Protein AF-A0A914IKG1-F1 (afdb_monomer)

Foldseek 3Di:
DQQKDKPPLDFAADVPGDDDMDIGGHDDDPPPDDCVPRDDWDWDDDDPPPDDRDDDPVRCVDPRTDTDDDDDDDDDPPVDDQQADKDKDKDWDDPPPDDPDDDPCRVVDPTDIDIDIDRDDDDD

Mean predicted aligned error: 11.34 Å

Sequence (124 aa):
MKRLGVDPPCGVLDPKEATLMAVSCDSFQYGQEDTNNDRITIEWTNTPDGAAKQFRREWFQGDEACLMAVSCDSFSYGQEDTNNDRITIEWTNTPDGAAKQFRREWFQGDGMVRRKNLPIEYNP

Structure (mmCIF, N/CA/C/O backbone):
data_AF-A0A914IKG1-F1
#
_entry.id   AF-A0A914IKG1-F1
#
loop_
_atom_site.group_PDB
_atom_site.id
_atom_site.type_symbol
_atom_site.label_atom_id
_atom_site.label_alt_id
_atom_site.label_comp_id
_atom_site.label_asym_id
_atom_site.label_entity_id
_atom_site.label_seq_id
_atom_site.pdbx_PDB_ins_code
_atom_site.Cartn_x
_atom_site.Cartn_y
_atom_site.Cartn_z
_atom_site.occupancy
_atom_site.B_iso_or_equiv
_atom_site.auth_seq_id
_atom_site.auth_comp_id
_atom_site.auth_asym_id
_atom_site.auth_atom_id
_atom_site.pdbx_PDB_model_num
ATOM 1 N N . MET A 1 1 ? -1.575 -13.533 19.690 1.00 51.16 1 MET A N 1
ATOM 2 C CA . MET A 1 1 ? -2.611 -13.853 18.680 1.00 51.16 1 MET A CA 1
ATOM 3 C C . MET A 1 1 ? -2.421 -12.865 17.536 1.00 51.16 1 MET A C 1
ATOM 5 O O . MET A 1 1 ? -2.166 -11.710 17.845 1.00 51.16 1 MET A O 1
ATOM 9 N N . LYS A 1 2 ? -2.424 -13.272 16.258 1.00 61.34 2 LYS A N 1
ATOM 10 C CA . LYS A 1 2 ? -2.393 -12.293 15.152 1.00 61.34 2 LYS A CA 1
ATOM 11 C C . LYS A 1 2 ? -3.821 -11.794 14.958 1.00 61.34 2 LYS A C 1
ATOM 13 O O . LYS A 1 2 ? -4.625 -12.558 14.448 1.00 61.34 2 LYS A O 1
ATOM 18 N N . ARG A 1 3 ? -4.125 -10.569 15.398 1.00 79.31 3 ARG A N 1
ATOM 19 C CA . ARG A 1 3 ? -5.466 -9.980 15.243 1.00 79.31 3 ARG A CA 1
ATOM 20 C C . ARG A 1 3 ? -5.726 -9.409 13.855 1.00 79.31 3 ARG A C 1
ATOM 22 O O . ARG A 1 3 ? -6.871 -9.184 13.505 1.00 79.31 3 ARG A O 1
ATOM 29 N N . LEU A 1 4 ? -4.673 -9.165 13.075 1.00 79.19 4 LEU A N 1
ATOM 30 C CA . LEU A 1 4 ? -4.784 -8.615 11.728 1.00 79.19 4 LEU A CA 1
ATOM 31 C C . LEU A 1 4 ? -4.723 -9.729 10.678 1.00 79.19 4 LEU A C 1
ATOM 33 O O . LEU A 1 4 ? -3.785 -10.534 10.674 1.00 79.19 4 LEU A O 1
ATOM 37 N N . GLY A 1 5 ? -5.699 -9.737 9.771 1.00 80.50 5 GLY A N 1
ATOM 38 C CA . GLY A 1 5 ? -5.759 -10.592 8.585 1.00 80.50 5 GLY A CA 1
ATOM 39 C C . GLY A 1 5 ? -5.722 -9.765 7.299 1.00 80.50 5 GLY A C 1
ATOM 40 O O . GLY A 1 5 ? -6.123 -8.603 7.291 1.00 80.50 5 GLY A O 1
ATOM 41 N N . VAL A 1 6 ? -5.214 -10.352 6.211 1.00 81.25 6 VAL A N 1
ATOM 42 C CA . VAL A 1 6 ? -5.160 -9.717 4.884 1.00 81.25 6 VAL A CA 1
ATOM 43 C C . VAL A 1 6 ? -5.532 -10.738 3.809 1.00 81.25 6 VAL A C 1
ATOM 45 O O . VAL A 1 6 ? -4.955 -11.827 3.795 1.00 81.25 6 VAL A O 1
ATOM 48 N N . ASP A 1 7 ? -6.450 -10.385 2.906 1.00 87.69 7 ASP A N 1
ATOM 49 C CA . ASP A 1 7 ? -6.907 -11.248 1.806 1.00 87.69 7 ASP A CA 1
ATOM 50 C C . ASP A 1 7 ? -7.166 -10.455 0.499 1.00 87.69 7 ASP A C 1
ATOM 52 O O . ASP A 1 7 ? -7.940 -9.497 0.519 1.00 87.69 7 ASP A O 1
ATOM 56 N N . PRO A 1 8 ? -6.545 -10.804 -0.645 1.00 87.25 8 PRO A N 1
ATOM 57 C CA . PRO A 1 8 ? -5.486 -11.800 -0.782 1.00 87.25 8 PRO A CA 1
ATOM 58 C C . PRO A 1 8 ? -4.189 -11.338 -0.091 1.00 87.25 8 PRO A C 1
ATOM 60 O O . PRO A 1 8 ? -3.835 -10.159 -0.168 1.00 87.25 8 PRO A O 1
ATOM 63 N N . PRO A 1 9 ? -3.432 -12.245 0.559 1.00 80.62 9 PRO A N 1
ATOM 64 C CA . PRO A 1 9 ? -2.188 -11.890 1.245 1.00 80.62 9 PRO A CA 1
ATOM 65 C C . PRO A 1 9 ? -1.020 -11.632 0.278 1.00 80.62 9 PRO A C 1
ATOM 67 O O . PRO A 1 9 ? 0.014 -11.108 0.690 1.00 80.62 9 PRO A O 1
ATOM 70 N N . CYS A 1 10 ? -1.154 -12.025 -0.993 1.00 84.75 10 CYS A N 1
ATOM 71 C CA . CYS A 1 10 ? -0.168 -11.806 -2.046 1.00 84.75 10 CYS A CA 1
ATOM 72 C C . CYS A 1 10 ? -0.799 -11.909 -3.447 1.00 84.75 10 CYS A C 1
ATOM 74 O O . CYS A 1 10 ? -1.878 -12.476 -3.616 1.00 84.75 10 CYS A O 1
ATOM 76 N N . GLY A 1 11 ? -0.116 -11.382 -4.466 1.00 84.12 11 GLY A N 1
ATOM 77 C CA . GLY A 1 11 ? -0.570 -11.443 -5.856 1.00 84.12 11 GLY A CA 1
ATOM 78 C C . GLY A 1 11 ? 0.476 -10.925 -6.842 1.00 84.12 11 GLY A C 1
ATOM 79 O O . GLY A 1 11 ? 1.510 -10.396 -6.437 1.00 84.12 11 GLY A O 1
ATOM 80 N N . VAL A 1 12 ? 0.201 -11.088 -8.137 1.00 83.62 12 VAL A N 1
ATOM 81 C CA . VAL A 1 12 ? 0.994 -10.520 -9.240 1.00 83.62 12 VAL A CA 1
ATOM 82 C C . VAL A 1 12 ? 0.065 -9.657 -10.079 1.00 83.62 12 VAL A C 1
ATOM 84 O O . VAL A 1 12 ? -1.014 -10.113 -10.454 1.00 83.62 12 VAL A O 1
ATOM 87 N N . LEU A 1 13 ? 0.483 -8.421 -10.343 1.00 80.81 13 LEU A N 1
ATOM 88 C CA . LEU A 1 13 ? -0.282 -7.448 -11.116 1.00 80.81 13 LEU A CA 1
ATOM 89 C C . LEU A 1 13 ? 0.421 -7.170 -12.440 1.00 80.81 13 LEU A C 1
ATOM 91 O O . LEU A 1 13 ? 1.611 -6.850 -12.460 1.00 80.81 13 LEU A O 1
ATOM 95 N N . ASP A 1 14 ? -0.335 -7.237 -13.527 1.00 79.62 14 ASP A N 1
ATOM 96 C CA . ASP A 1 14 ? 0.088 -6.741 -14.827 1.00 79.62 14 ASP A CA 1
ATOM 97 C C . ASP A 1 14 ? 0.236 -5.208 -14.796 1.00 79.62 14 ASP A C 1
ATOM 99 O O . ASP A 1 14 ? -0.322 -4.517 -13.929 1.00 79.62 14 ASP A O 1
ATOM 103 N N . PRO A 1 15 ? 0.969 -4.610 -15.753 1.00 76.00 15 PRO A N 1
ATOM 104 C CA . PRO A 1 15 ? 1.031 -3.163 -15.871 1.00 76.00 15 PRO A CA 1
ATOM 105 C C . PRO A 1 15 ? -0.371 -2.539 -15.932 1.00 76.00 15 PRO A C 1
ATOM 107 O O . PRO A 1 15 ? -1.152 -2.835 -16.832 1.00 76.00 15 PRO A O 1
ATOM 110 N N . LYS A 1 16 ? -0.644 -1.611 -15.003 1.00 73.69 16 LYS A N 1
ATOM 111 C CA . LYS A 1 16 ? -1.929 -0.897 -14.828 1.00 73.69 16 LYS A CA 1
ATOM 112 C C . LYS A 1 16 ? -3.082 -1.743 -14.271 1.00 73.69 16 LYS A C 1
ATOM 114 O O . LYS A 1 16 ? -4.191 -1.226 -14.159 1.00 73.69 16 LYS A O 1
ATOM 119 N N . GLU A 1 17 ? -2.839 -2.990 -13.888 1.00 75.75 17 GLU A N 1
ATOM 120 C CA . GLU A 1 17 ? -3.809 -3.777 -13.134 1.00 75.75 17 GLU A CA 1
ATOM 121 C C . GLU A 1 17 ? -3.859 -3.315 -11.672 1.00 75.75 17 GLU A C 1
ATOM 123 O O . GLU A 1 17 ? -2.862 -2.866 -11.098 1.00 75.75 17 GLU A O 1
ATOM 128 N N . ALA A 1 18 ? -5.036 -3.421 -11.063 1.00 75.75 18 ALA A N 1
ATOM 129 C CA . ALA A 1 18 ? -5.255 -3.133 -9.656 1.00 75.75 18 ALA A CA 1
ATOM 130 C C . ALA A 1 18 ? -5.878 -4.351 -8.973 1.00 75.75 18 ALA A C 1
ATOM 132 O O . ALA A 1 18 ? -6.684 -5.058 -9.570 1.00 75.75 18 ALA A O 1
ATOM 133 N N . THR A 1 19 ? -5.543 -4.550 -7.699 1.00 79.56 19 THR A N 1
ATOM 134 C CA . THR A 1 19 ? -6.244 -5.488 -6.819 1.00 79.56 19 THR A CA 1
ATOM 135 C C . THR A 1 19 ? -6.768 -4.750 -5.602 1.00 79.56 19 THR A C 1
ATOM 137 O O . THR A 1 19 ? -6.135 -3.810 -5.110 1.00 79.56 19 THR A O 1
ATOM 140 N N . LEU A 1 20 ? -7.918 -5.203 -5.115 1.00 80.56 20 LEU A N 1
ATOM 141 C CA . LEU A 1 20 ? -8.441 -4.832 -3.812 1.00 80.56 20 LEU A CA 1
ATOM 142 C C . LEU A 1 20 ? -7.959 -5.874 -2.798 1.00 80.56 20 LEU A C 1
ATOM 144 O O . LEU A 1 20 ? -7.957 -7.065 -3.097 1.00 80.56 20 LEU A O 1
ATOM 148 N N . MET A 1 21 ? -7.505 -5.417 -1.635 1.00 81.50 21 MET A N 1
ATOM 149 C CA . MET A 1 21 ? -7.109 -6.275 -0.520 1.00 81.50 21 MET A CA 1
ATOM 150 C C . MET A 1 21 ? -7.985 -5.923 0.674 1.00 81.50 21 MET A C 1
ATOM 152 O O . MET A 1 21 ? -8.064 -4.754 1.053 1.00 81.50 21 MET A O 1
ATOM 156 N N . ALA A 1 22 ? -8.638 -6.925 1.246 1.00 81.06 22 ALA A N 1
ATOM 157 C CA . ALA A 1 22 ? -9.353 -6.810 2.500 1.00 81.06 22 ALA A CA 1
ATOM 158 C C . ALA A 1 22 ? -8.357 -6.906 3.656 1.00 81.06 22 ALA A C 1
ATOM 160 O O . ALA A 1 22 ? -7.508 -7.796 3.682 1.00 81.06 22 ALA A O 1
ATOM 161 N N . VAL A 1 23 ? -8.482 -5.994 4.613 1.00 81.31 23 VAL A N 1
ATOM 162 C CA . VAL A 1 23 ? -7.779 -6.042 5.892 1.00 81.31 23 VAL A CA 1
ATOM 163 C C . VAL A 1 23 ? -8.826 -6.285 6.971 1.00 81.31 23 VAL A C 1
ATOM 165 O O . VAL A 1 23 ? -9.776 -5.513 7.080 1.00 81.31 23 VAL A O 1
ATOM 168 N N . SER A 1 24 ? -8.669 -7.350 7.752 1.00 79.69 24 SER A N 1
ATOM 169 C CA . SER A 1 24 ? -9.556 -7.681 8.868 1.00 79.69 24 SER A CA 1
ATOM 170 C C . SER A 1 24 ? -8.849 -7.476 10.203 1.00 79.69 24 SER A C 1
ATOM 172 O O . SER A 1 24 ? -7.639 -7.671 10.306 1.00 79.69 24 SER A O 1
ATOM 174 N N . CYS A 1 25 ? -9.614 -7.110 11.228 1.00 80.38 25 CYS A N 1
ATOM 175 C CA . CYS A 1 25 ? -9.150 -7.013 12.605 1.00 80.38 25 CYS A CA 1
ATOM 176 C C . CYS A 1 25 ? -10.102 -7.810 13.502 1.00 80.38 25 CYS A C 1
ATOM 178 O O . CYS A 1 25 ? -11.300 -7.522 13.532 1.00 80.38 25 CYS A O 1
ATOM 180 N N . ASP A 1 26 ? -9.584 -8.817 14.199 1.00 81.06 26 ASP A N 1
ATOM 181 C CA . ASP A 1 26 ? -10.340 -9.565 15.201 1.00 81.06 26 ASP A CA 1
ATOM 182 C C . ASP A 1 26 ? -10.658 -8.667 16.404 1.00 81.06 26 ASP A C 1
ATOM 184 O O . ASP A 1 26 ? -9.881 -7.783 16.770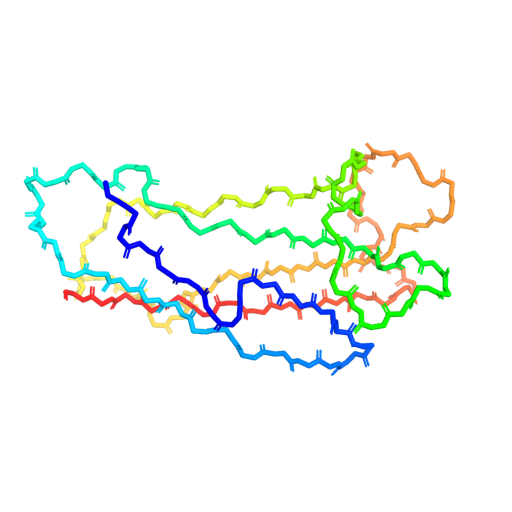 1.00 81.06 26 ASP A O 1
ATOM 188 N N . SER A 1 27 ? -11.792 -8.915 17.062 1.00 79.94 27 SER A N 1
ATOM 189 C CA . SER A 1 27 ? -12.171 -8.190 18.278 1.00 79.94 27 SER A CA 1
ATOM 190 C C . SER A 1 27 ? -11.130 -8.366 19.389 1.00 79.94 27 SER A C 1
ATOM 19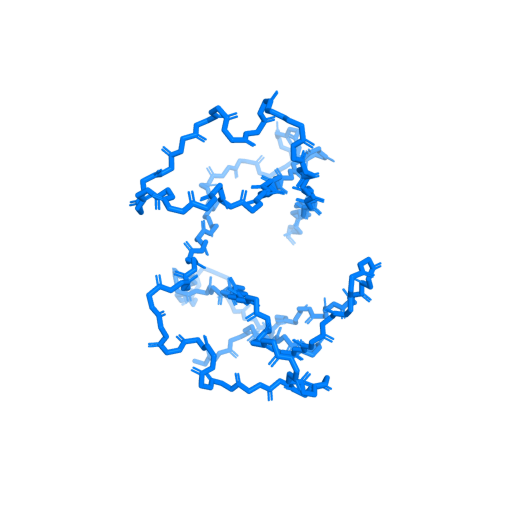2 O O . SER A 1 27 ? -10.704 -9.492 19.650 1.00 79.94 27 SER A O 1
ATOM 194 N N . PHE A 1 28 ? -10.798 -7.283 20.094 1.00 78.31 28 PHE A N 1
ATOM 195 C CA . PHE A 1 28 ? -9.840 -7.285 21.202 1.00 78.31 28 PHE A CA 1
ATOM 196 C C . PHE A 1 28 ? -10.213 -6.257 22.286 1.00 78.31 28 PHE A C 1
ATOM 198 O O . PHE A 1 28 ? -11.016 -5.351 22.050 1.00 78.31 28 PHE A O 1
ATOM 205 N N . GLN A 1 29 ? -9.638 -6.385 23.483 1.00 79.06 29 GLN A N 1
ATOM 206 C CA . GLN A 1 29 ? -9.843 -5.457 24.599 1.00 79.06 29 GLN A CA 1
ATOM 207 C C . GLN A 1 29 ? -8.843 -4.293 24.554 1.00 79.06 29 GLN A C 1
ATOM 209 O O . GLN A 1 29 ? -7.679 -4.416 24.951 1.00 79.06 29 GLN A O 1
ATOM 214 N N . TYR A 1 30 ? -9.312 -3.135 24.088 1.00 71.44 30 TYR A N 1
ATOM 215 C CA . TYR A 1 30 ? -8.507 -1.916 24.019 1.00 71.44 30 TYR A CA 1
ATOM 216 C C . TYR A 1 30 ? -8.018 -1.467 25.408 1.00 71.44 30 TYR A C 1
ATOM 218 O O . TYR A 1 30 ? -8.776 -1.461 26.379 1.00 71.44 30 TYR A O 1
ATOM 226 N N . GLY A 1 31 ? -6.732 -1.116 25.509 1.00 74.75 31 GLY A N 1
ATOM 227 C CA . GLY A 1 31 ? -6.078 -0.708 26.759 1.00 74.75 31 GLY A CA 1
ATOM 228 C C . GLY A 1 31 ? -5.699 -1.852 27.709 1.00 74.75 31 GLY A C 1
ATOM 229 O O . GLY A 1 31 ? -5.045 -1.597 28.718 1.00 74.75 31 GLY A O 1
ATOM 230 N N . GLN A 1 32 ? -6.078 -3.097 27.397 1.00 79.81 32 GLN A N 1
ATOM 231 C CA . GLN A 1 32 ? -5.689 -4.290 28.167 1.00 79.81 32 GLN A CA 1
ATOM 232 C C . GLN A 1 32 ? -4.771 -5.228 27.382 1.00 79.81 32 GLN A C 1
ATOM 234 O O . GLN A 1 32 ? -3.973 -5.954 27.973 1.00 79.81 32 GLN A O 1
ATOM 239 N N . GLU A 1 33 ? -4.866 -5.203 26.055 1.00 78.88 33 GLU A N 1
ATOM 240 C CA . GLU A 1 33 ? -3.996 -5.971 25.174 1.00 78.88 33 GLU A CA 1
ATOM 241 C C . GLU A 1 33 ? -2.882 -5.094 24.587 1.00 78.88 33 GLU A C 1
ATOM 243 O O . GLU A 1 33 ? -3.128 -3.958 24.182 1.00 78.88 33 GLU A O 1
ATOM 248 N N . ASP A 1 34 ? -1.661 -5.636 24.507 1.00 75.62 34 ASP A N 1
ATOM 249 C CA . ASP A 1 34 ? -0.529 -4.974 23.850 1.00 75.62 34 ASP A CA 1
ATOM 250 C C . ASP A 1 34 ? -0.778 -4.871 22.341 1.00 75.62 34 ASP A C 1
ATOM 252 O O . ASP A 1 34 ? -0.881 -5.883 21.647 1.00 75.62 34 ASP A O 1
ATOM 256 N N . THR A 1 35 ? -0.874 -3.640 21.842 1.00 69.81 35 THR A N 1
ATOM 257 C CA . THR A 1 35 ? -1.119 -3.337 20.426 1.00 69.81 35 THR A CA 1
ATOM 258 C C . THR A 1 35 ? 0.133 -2.823 19.716 1.00 69.81 35 THR A C 1
ATOM 260 O O . THR A 1 35 ? 0.083 -2.520 18.526 1.00 69.81 35 THR A O 1
ATOM 263 N N . ASN A 1 36 ? 1.270 -2.702 20.413 1.00 69.81 36 ASN A N 1
ATOM 264 C CA . ASN A 1 36 ? 2.458 -2.017 19.886 1.00 69.81 36 ASN A CA 1
ATOM 265 C C . ASN A 1 36 ? 3.085 -2.725 18.676 1.00 69.81 36 ASN A C 1
ATOM 267 O O . ASN A 1 36 ? 3.852 -2.120 17.931 1.00 69.81 36 ASN A O 1
ATOM 271 N N . ASN A 1 37 ? 2.773 -4.009 18.481 1.00 68.81 37 ASN A N 1
ATOM 272 C CA . ASN A 1 37 ? 3.318 -4.834 17.404 1.00 68.81 37 ASN A CA 1
ATOM 273 C C . ASN A 1 37 ? 2.291 -5.186 16.318 1.00 68.81 37 ASN A C 1
ATOM 275 O O . ASN A 1 37 ? 2.596 -5.980 15.422 1.00 68.81 37 ASN A O 1
ATOM 279 N N . ASP A 1 38 ? 1.088 -4.613 16.372 1.00 70.81 38 ASP A N 1
ATOM 280 C CA . ASP A 1 38 ? 0.095 -4.804 15.323 1.00 70.81 38 ASP A CA 1
ATOM 281 C C . ASP A 1 38 ? 0.525 -4.054 14.066 1.00 70.81 38 ASP A C 1
ATOM 283 O O . ASP A 1 38 ? 0.548 -2.825 14.010 1.00 70.81 38 ASP A O 1
ATOM 287 N N . ARG A 1 39 ? 0.912 -4.812 13.039 1.00 67.69 39 ARG A N 1
ATOM 288 C CA . ARG A 1 39 ? 1.455 -4.252 11.806 1.00 67.69 39 ARG A CA 1
ATOM 289 C C . ARG A 1 39 ? 1.019 -5.044 10.588 1.00 67.69 39 ARG A C 1
ATOM 291 O O . ARG A 1 39 ? 1.077 -6.274 10.572 1.00 67.69 39 ARG A O 1
ATOM 298 N N . ILE A 1 40 ? 0.678 -4.311 9.533 1.00 73.12 40 ILE A N 1
ATOM 299 C CA . ILE A 1 40 ? 0.576 -4.836 8.173 1.00 73.12 40 ILE A CA 1
ATOM 300 C C . ILE A 1 40 ? 1.807 -4.370 7.414 1.00 73.12 40 ILE A C 1
ATOM 302 O O . ILE A 1 40 ? 2.094 -3.176 7.339 1.00 73.12 40 ILE A O 1
ATOM 306 N N . THR A 1 41 ? 2.546 -5.326 6.867 1.00 70.12 41 THR A N 1
ATOM 307 C CA . THR A 1 41 ? 3.698 -5.055 6.010 1.00 70.12 41 THR A CA 1
ATOM 308 C C . THR A 1 41 ? 3.297 -5.364 4.579 1.00 70.12 41 THR A C 1
ATOM 310 O O . THR A 1 41 ? 2.818 -6.459 4.293 1.00 70.12 41 THR A O 1
ATOM 313 N N . ILE A 1 42 ? 3.490 -4.391 3.692 1.00 77.69 42 ILE A N 1
ATOM 314 C CA . ILE A 1 42 ? 3.337 -4.575 2.252 1.00 77.69 42 ILE A CA 1
ATOM 315 C C . ILE A 1 42 ? 4.740 -4.581 1.663 1.00 77.69 42 ILE A C 1
ATOM 317 O O . ILE A 1 42 ? 5.469 -3.599 1.787 1.00 77.69 42 ILE A O 1
ATOM 321 N N . GLU A 1 43 ? 5.090 -5.688 1.022 1.00 73.62 43 GLU A N 1
ATOM 322 C CA . GLU A 1 43 ? 6.330 -5.850 0.274 1.00 73.62 43 GLU A CA 1
ATOM 323 C C . GLU A 1 43 ? 5.974 -5.985 -1.205 1.00 73.62 43 GLU A C 1
ATOM 325 O O . GLU A 1 43 ? 4.987 -6.634 -1.563 1.00 73.62 43 GLU A O 1
ATOM 330 N N . TRP A 1 44 ? 6.779 -5.393 -2.082 1.00 76.94 44 TRP A N 1
ATOM 331 C CA . TRP A 1 44 ? 6.673 -5.616 -3.520 1.00 76.94 44 TRP A CA 1
ATOM 332 C C . TRP A 1 44 ? 8.061 -5.725 -4.143 1.00 76.94 44 TRP A C 1
ATOM 334 O O . TRP A 1 44 ? 9.040 -5.202 -3.618 1.00 76.94 44 TRP A O 1
ATOM 344 N N . THR A 1 45 ? 8.121 -6.406 -5.280 1.00 74.75 45 THR A N 1
ATOM 345 C CA . THR A 1 45 ? 9.305 -6.508 -6.130 1.00 74.75 45 THR A CA 1
ATOM 346 C C . THR A 1 45 ? 8.851 -6.614 -7.582 1.00 74.75 45 THR A C 1
ATOM 348 O O . THR A 1 45 ? 7.704 -6.993 -7.852 1.00 74.75 45 THR A O 1
ATOM 351 N N . ASN A 1 46 ? 9.723 -6.252 -8.520 1.00 78.25 46 ASN A N 1
ATOM 352 C CA . ASN A 1 46 ? 9.438 -6.473 -9.930 1.00 78.25 46 ASN A CA 1
ATOM 353 C C . ASN A 1 46 ? 9.457 -7.978 -10.217 1.00 78.25 46 ASN A C 1
ATOM 355 O O . ASN A 1 46 ? 10.305 -8.722 -9.727 1.00 78.25 46 ASN A O 1
ATOM 359 N N . THR A 1 47 ? 8.492 -8.434 -11.013 1.00 76.62 47 THR A N 1
ATOM 360 C CA . THR A 1 47 ? 8.485 -9.819 -11.490 1.00 76.62 47 THR A CA 1
ATOM 361 C C . THR A 1 47 ? 9.681 -10.013 -12.430 1.00 76.62 47 THR A C 1
ATOM 363 O O . THR A 1 47 ? 9.856 -9.174 -13.315 1.00 76.62 47 THR A O 1
ATOM 366 N N . PRO A 1 48 ? 10.502 -11.070 -12.265 1.00 80.62 48 PRO A N 1
ATOM 367 C CA . PRO A 1 48 ? 11.605 -11.339 -13.181 1.00 80.62 48 PRO A CA 1
ATOM 368 C C . PRO A 1 48 ? 11.123 -11.480 -14.627 1.00 80.62 48 PRO A C 1
ATOM 370 O O . PRO A 1 48 ? 10.029 -11.996 -14.875 1.00 80.62 48 PRO A O 1
ATOM 373 N N . ASP A 1 49 ? 11.957 -11.071 -15.580 1.00 80.25 49 ASP A N 1
ATOM 374 C CA . ASP A 1 49 ? 11.621 -11.139 -17.001 1.00 80.25 49 ASP A CA 1
ATOM 375 C C . ASP A 1 49 ? 11.202 -12.556 -17.425 1.00 80.25 49 ASP A C 1
ATOM 377 O O . ASP A 1 49 ? 11.868 -13.551 -17.134 1.00 80.25 49 ASP A O 1
ATOM 381 N N . GLY A 1 50 ? 10.067 -12.647 -18.123 1.00 80.62 50 GLY A N 1
ATOM 382 C CA . GLY A 1 50 ? 9.510 -13.912 -18.611 1.00 80.62 50 GLY A CA 1
ATOM 383 C C . GLY A 1 50 ? 8.842 -14.790 -17.547 1.00 80.62 50 GLY A C 1
ATOM 384 O O . GLY A 1 50 ? 8.395 -15.892 -17.875 1.00 80.62 50 GLY A O 1
ATOM 385 N N . ALA A 1 51 ? 8.741 -14.344 -16.291 1.00 81.25 51 ALA A N 1
ATOM 386 C CA . ALA A 1 51 ? 8.051 -15.110 -15.263 1.00 81.25 51 ALA A CA 1
ATOM 387 C C . ALA A 1 51 ? 6.520 -15.074 -15.434 1.00 81.25 51 ALA A C 1
ATOM 389 O O . ALA A 1 51 ? 5.926 -14.093 -15.877 1.00 81.25 51 ALA A O 1
ATOM 390 N N . ALA A 1 52 ? 5.874 -16.188 -15.080 1.00 81.56 52 ALA A N 1
ATOM 391 C CA . ALA A 1 52 ? 4.422 -16.324 -15.139 1.00 81.56 52 ALA A CA 1
ATOM 392 C C . ALA A 1 52 ? 3.723 -15.441 -14.090 1.00 81.56 52 ALA A C 1
ATOM 394 O O . ALA A 1 52 ? 4.300 -15.136 -13.045 1.00 81.56 52 ALA A O 1
ATOM 395 N N . LYS A 1 53 ? 2.440 -15.120 -14.321 1.00 83.69 53 LYS A N 1
ATOM 396 C CA . LYS A 1 53 ? 1.558 -14.404 -13.379 1.00 83.69 53 LYS A CA 1
ATOM 397 C C . LYS A 1 53 ? 1.169 -15.289 -12.185 1.00 83.69 53 LYS A C 1
ATOM 399 O O . LYS A 1 53 ? 0.018 -15.673 -11.999 1.00 83.69 53 LYS A O 1
ATOM 404 N N . GLN A 1 54 ? 2.169 -15.665 -11.401 1.00 84.06 54 GLN A N 1
ATOM 405 C CA . GLN A 1 54 ? 2.059 -16.513 -10.228 1.00 84.06 54 GLN A CA 1
ATOM 406 C C . GLN A 1 54 ? 3.010 -15.972 -9.171 1.00 84.06 54 GLN A C 1
ATOM 408 O O . GLN A 1 54 ? 4.208 -15.864 -9.416 1.00 84.06 54 GLN A O 1
ATOM 413 N N . PHE A 1 55 ? 2.479 -15.655 -7.992 1.00 84.38 55 PHE A N 1
ATOM 414 C CA . PHE A 1 55 ? 3.299 -15.171 -6.891 1.00 84.38 55 PHE A CA 1
ATOM 415 C C . PHE A 1 55 ? 4.351 -16.215 -6.502 1.00 84.38 55 PHE A C 1
ATOM 417 O O . PHE A 1 55 ? 4.023 -17.389 -6.304 1.00 84.38 55 PHE A O 1
ATOM 424 N N . ARG A 1 56 ? 5.602 -15.773 -6.341 1.00 82.06 56 ARG A N 1
ATOM 425 C CA . ARG A 1 56 ? 6.700 -16.599 -5.835 1.00 82.06 56 ARG A CA 1
ATOM 426 C C . ARG A 1 56 ? 7.443 -15.873 -4.731 1.00 82.06 56 ARG A C 1
ATOM 428 O O . ARG A 1 56 ? 7.907 -14.749 -4.906 1.00 82.06 56 ARG A O 1
ATOM 435 N N . ARG A 1 57 ? 7.576 -16.539 -3.584 1.00 82.12 57 ARG A N 1
ATOM 436 C CA . ARG A 1 57 ? 8.222 -15.956 -2.402 1.00 82.12 57 ARG A CA 1
ATOM 437 C C . ARG A 1 57 ? 9.720 -15.735 -2.612 1.00 82.12 57 ARG A C 1
ATOM 439 O O . ARG A 1 57 ? 10.282 -14.842 -1.989 1.00 82.12 57 ARG A O 1
ATOM 446 N N . GLU A 1 58 ? 10.362 -16.518 -3.481 1.00 83.88 58 GLU A N 1
ATOM 447 C CA . GLU A 1 58 ? 11.796 -16.380 -3.758 1.00 83.88 58 GLU A CA 1
ATOM 448 C C . GLU A 1 58 ? 12.195 -15.018 -4.346 1.00 83.88 58 GLU A C 1
ATOM 450 O O . GLU A 1 58 ? 13.323 -14.586 -4.133 1.00 83.88 58 GLU A O 1
ATOM 455 N N . TRP A 1 59 ? 11.284 -14.291 -5.004 1.00 79.19 59 TRP A N 1
ATOM 456 C CA . TRP A 1 59 ? 11.583 -12.967 -5.572 1.00 79.19 59 TRP A CA 1
ATOM 457 C C . TRP A 1 59 ? 11.898 -11.906 -4.508 1.00 79.19 59 TRP A C 1
ATOM 459 O O . TRP A 1 59 ? 12.505 -10.884 -4.811 1.00 79.19 59 TRP A O 1
ATOM 469 N N . PHE A 1 60 ? 11.517 -12.164 -3.257 1.00 74.50 60 PHE A N 1
ATOM 470 C CA . PHE A 1 60 ? 11.720 -11.273 -2.113 1.00 74.50 60 PHE A CA 1
ATOM 471 C C . PHE A 1 60 ? 12.983 -11.608 -1.309 1.00 74.50 60 PHE A C 1
ATOM 473 O O . PHE A 1 60 ? 13.233 -11.000 -0.276 1.00 74.50 60 PHE A O 1
ATOM 480 N N . GLN A 1 61 ? 13.775 -12.591 -1.752 1.00 73.75 61 GLN A N 1
ATOM 481 C CA . GLN A 1 61 ? 15.013 -12.989 -1.070 1.00 73.75 61 GLN A CA 1
ATOM 482 C C . GLN A 1 61 ? 16.231 -12.142 -1.485 1.00 73.75 61 GLN A C 1
ATOM 484 O O . GLN A 1 61 ? 17.309 -12.326 -0.926 1.00 73.75 61 GLN A O 1
ATOM 489 N N . GLY A 1 62 ? 16.080 -11.239 -2.461 1.00 64.25 62 GLY A N 1
ATOM 490 C CA . GLY A 1 62 ? 17.123 -10.301 -2.886 1.00 64.25 62 GLY A CA 1
ATOM 491 C C . GLY A 1 62 ? 17.073 -8.953 -2.154 1.00 64.25 62 GLY A C 1
ATOM 492 O O . GLY A 1 62 ? 16.074 -8.604 -1.534 1.00 64.25 62 GLY A O 1
ATOM 493 N N . ASP A 1 63 ? 18.133 -8.153 -2.299 1.00 56.47 63 ASP A N 1
ATOM 494 C CA . ASP A 1 63 ? 18.299 -6.815 -1.689 1.00 56.47 63 ASP A CA 1
ATOM 495 C C . ASP A 1 63 ? 17.302 -5.735 -2.181 1.00 56.47 63 ASP A C 1
ATOM 497 O O . ASP A 1 63 ? 17.474 -4.551 -1.887 1.00 56.47 63 ASP A O 1
ATOM 501 N N . GLU A 1 64 ? 16.310 -6.094 -2.995 1.00 54.94 64 GLU A N 1
ATOM 502 C CA . GLU A 1 64 ? 15.375 -5.154 -3.632 1.00 54.94 64 GLU A CA 1
ATOM 503 C C . GLU A 1 64 ? 14.079 -4.952 -2.831 1.00 54.94 64 GLU A C 1
ATOM 505 O O . GLU A 1 64 ? 13.218 -4.167 -3.228 1.00 54.94 64 GLU A O 1
ATOM 510 N N . ALA A 1 65 ? 13.933 -5.628 -1.686 1.00 54.94 65 ALA A N 1
ATOM 511 C CA . ALA A 1 65 ? 12.778 -5.464 -0.815 1.00 54.94 65 ALA A CA 1
ATOM 512 C C . ALA A 1 65 ? 12.818 -4.104 -0.093 1.00 54.94 65 ALA A C 1
ATOM 514 O O . ALA A 1 65 ? 13.722 -3.809 0.691 1.00 54.94 65 ALA A O 1
ATOM 515 N N . CYS A 1 66 ? 11.807 -3.270 -0.336 1.00 58.06 66 CYS A N 1
ATOM 516 C CA . CYS A 1 66 ? 11.589 -2.034 0.409 1.00 58.06 66 CYS A CA 1
ATOM 517 C C . CYS A 1 66 ? 10.589 -2.284 1.546 1.00 58.06 66 CYS A C 1
ATOM 519 O O . CYS A 1 66 ? 9.480 -2.760 1.306 1.00 58.06 66 CYS A O 1
ATOM 521 N N . LEU A 1 67 ? 10.969 -1.941 2.782 1.00 58.41 67 LEU A N 1
ATOM 522 C CA . LEU A 1 67 ? 10.112 -2.068 3.961 1.00 58.41 67 LEU A CA 1
ATOM 523 C C . LEU A 1 67 ? 9.529 -0.704 4.336 1.00 58.41 67 LEU A C 1
ATOM 525 O O . LEU A 1 67 ? 10.254 0.193 4.761 1.00 58.41 67 LEU A O 1
ATOM 529 N N . MET A 1 68 ? 8.207 -0.565 4.242 1.00 64.62 68 MET A N 1
ATOM 530 C CA . MET A 1 68 ? 7.491 0.608 4.746 1.00 64.62 68 MET A CA 1
ATOM 531 C C . MET A 1 68 ? 6.867 0.291 6.110 1.00 64.62 68 MET A C 1
ATOM 533 O O . MET A 1 68 ? 6.168 -0.714 6.276 1.00 64.62 68 MET A O 1
ATOM 537 N N . ALA A 1 69 ? 7.152 1.128 7.109 1.00 60.75 69 ALA A N 1
ATOM 538 C CA . ALA A 1 69 ? 6.483 1.121 8.406 1.00 60.75 69 ALA A CA 1
ATOM 539 C C . ALA A 1 69 ? 5.571 2.343 8.486 1.00 60.75 69 ALA A C 1
ATOM 541 O O . ALA A 1 69 ? 5.998 3.446 8.154 1.00 60.75 69 ALA A O 1
ATOM 542 N N . VAL A 1 70 ? 4.333 2.136 8.919 1.00 64.94 70 VAL A N 1
ATOM 543 C CA . VAL A 1 70 ? 3.378 3.212 9.174 1.00 64.94 70 VAL A CA 1
ATOM 544 C C . VAL A 1 70 ? 3.087 3.200 10.666 1.00 64.94 70 VAL A C 1
ATOM 546 O O . VAL A 1 70 ? 2.702 2.160 11.197 1.00 64.94 70 VAL A O 1
ATOM 549 N N . SER A 1 71 ? 3.301 4.334 11.327 1.00 65.38 71 SER A N 1
ATOM 550 C CA . SER A 1 71 ? 2.955 4.567 12.729 1.00 65.38 71 SER A CA 1
ATOM 551 C C . SER A 1 71 ? 2.098 5.823 12.831 1.00 65.38 71 SER A C 1
ATOM 553 O O . SER A 1 71 ? 2.277 6.760 12.054 1.00 65.38 71 SER A O 1
ATOM 555 N N . CYS A 1 72 ? 1.175 5.834 13.784 1.00 67.69 72 CYS A N 1
ATOM 556 C CA . CYS A 1 72 ? 0.337 6.982 14.100 1.00 67.69 72 CYS A CA 1
ATOM 557 C C . CYS A 1 72 ? 0.604 7.361 15.559 1.00 67.69 72 CYS A C 1
ATOM 559 O O . CYS A 1 72 ? 0.497 6.502 16.437 1.00 67.69 72 CYS A O 1
ATOM 561 N N . ASP A 1 73 ? 0.999 8.611 15.798 1.00 74.50 73 ASP A N 1
ATOM 562 C CA . ASP A 1 73 ? 1.174 9.135 17.152 1.00 74.50 73 ASP A CA 1
ATOM 563 C C . ASP A 1 73 ? -0.193 9.343 17.819 1.00 74.50 73 ASP A C 1
ATOM 565 O O . ASP A 1 73 ? -1.212 9.515 17.149 1.00 74.50 73 ASP A O 1
ATOM 569 N N . SER A 1 74 ? -0.233 9.334 19.154 1.00 73.00 74 SER A N 1
ATOM 570 C CA . SER A 1 74 ? -1.474 9.593 19.889 1.00 73.00 74 SER A CA 1
ATOM 571 C C . SER A 1 74 ? -2.008 10.995 19.584 1.00 73.00 74 SER A C 1
ATOM 573 O O . SER A 1 74 ? -1.274 11.971 19.750 1.00 73.00 74 SER A O 1
ATOM 575 N N . PHE A 1 75 ? -3.288 11.097 19.233 1.00 72.62 75 PHE A N 1
ATOM 576 C CA . PHE A 1 75 ? -3.952 12.361 18.909 1.00 72.62 75 PHE A CA 1
ATOM 577 C C . PHE A 1 75 ? -5.382 12.401 19.478 1.00 72.62 75 PHE A C 1
ATOM 579 O O . PHE A 1 75 ? -5.928 11.374 19.898 1.00 72.62 75 PHE A O 1
ATOM 586 N N . SER A 1 76 ? -5.992 13.588 19.536 1.00 77.25 76 SER A N 1
ATOM 587 C CA . SER A 1 76 ? -7.339 13.756 20.106 1.00 77.25 76 SER A CA 1
ATOM 588 C C . SER A 1 76 ? -8.422 13.529 19.047 1.00 77.25 76 SER A C 1
ATOM 590 O O . SER A 1 76 ? -8.806 14.449 18.320 1.00 77.25 76 SER A O 1
ATOM 592 N N . TYR A 1 77 ? -8.949 12.302 18.974 1.00 68.88 77 TYR A N 1
ATOM 593 C CA . TYR A 1 77 ? -9.982 11.938 17.999 1.00 68.88 77 TYR A CA 1
ATOM 594 C C . TYR A 1 77 ? -11.223 12.846 18.094 1.00 68.88 77 TYR A C 1
ATOM 596 O O . TYR A 1 77 ? -11.773 13.075 19.173 1.00 68.88 77 TYR A O 1
ATOM 604 N N . GLY A 1 78 ? -11.664 13.380 16.951 1.00 75.75 78 GLY A N 1
ATOM 605 C CA . GLY A 1 78 ? -12.804 14.300 16.851 1.00 75.75 78 GLY A CA 1
ATOM 606 C C . GLY A 1 78 ? -12.513 15.757 17.237 1.00 75.75 78 GLY A C 1
ATOM 607 O O . GLY A 1 78 ? -13.415 16.587 17.145 1.00 75.75 78 GLY A O 1
ATOM 608 N N . GLN A 1 79 ? -11.287 16.084 17.663 1.00 81.88 79 GLN A N 1
ATOM 609 C CA . GLN A 1 79 ? -10.818 17.466 17.863 1.00 81.88 79 GLN A CA 1
ATOM 610 C C . GLN A 1 79 ? -9.848 17.925 16.761 1.00 81.88 79 GLN A C 1
ATOM 612 O O . GLN A 1 79 ? -9.560 19.115 16.651 1.00 81.88 79 GLN A O 1
ATOM 617 N N . GLU A 1 80 ? -9.369 16.992 15.938 1.00 76.81 80 GLU A N 1
ATOM 618 C CA . GLU A 1 80 ? -8.431 17.224 14.839 1.00 76.81 80 GLU A CA 1
ATOM 619 C C . GLU A 1 80 ? -9.087 16.867 13.494 1.00 76.81 80 GLU A C 1
ATOM 621 O O . GLU A 1 80 ? -9.891 15.932 13.417 1.00 76.81 80 GLU A O 1
ATOM 626 N N . ASP A 1 81 ? -8.774 17.624 12.432 1.00 74.94 81 ASP A N 1
ATOM 627 C CA . ASP A 1 81 ? -9.251 17.314 11.078 1.00 74.94 81 ASP A CA 1
ATOM 628 C C . ASP A 1 81 ? -8.428 16.168 10.490 1.00 74.94 81 ASP A C 1
ATOM 630 O O . ASP A 1 81 ? -7.257 16.332 10.163 1.00 74.94 81 ASP A O 1
ATOM 634 N N . THR A 1 82 ? -9.070 15.014 10.358 1.00 75.75 82 THR A N 1
ATOM 635 C CA . THR A 1 82 ? -8.461 13.759 9.904 1.00 75.75 82 THR A CA 1
ATOM 636 C C . THR A 1 82 ? -8.982 13.305 8.538 1.00 75.75 82 THR A C 1
ATOM 638 O O . THR A 1 82 ? -8.552 12.285 8.004 1.00 75.75 82 THR A O 1
ATOM 641 N N . ASN A 1 83 ? -9.899 14.063 7.924 1.00 77.44 83 ASN A N 1
ATOM 642 C CA . ASN A 1 83 ? -10.664 13.619 6.751 1.00 77.44 83 ASN A CA 1
ATOM 643 C C . ASN A 1 83 ? -9.843 13.536 5.452 1.00 77.44 83 ASN A C 1
ATOM 645 O O . ASN A 1 83 ? -10.326 13.020 4.446 1.00 77.44 83 ASN A O 1
ATOM 649 N N . ASN A 1 84 ? -8.628 14.088 5.443 1.00 76.31 84 ASN A N 1
ATOM 650 C CA . ASN A 1 84 ? -7.772 14.177 4.256 1.00 76.31 84 ASN A CA 1
ATOM 651 C C . ASN A 1 84 ? -6.437 13.443 4.410 1.00 76.31 84 ASN A C 1
ATOM 653 O O . ASN A 1 84 ? -5.553 13.572 3.544 1.00 76.31 84 ASN A O 1
ATOM 657 N N . ASP A 1 85 ? -6.299 12.673 5.485 1.00 79.44 85 ASP A N 1
ATOM 658 C CA . ASP A 1 85 ? -5.080 11.949 5.780 1.00 79.44 85 ASP A CA 1
ATOM 659 C C . ASP A 1 85 ? -4.880 10.817 4.783 1.00 79.44 85 ASP A C 1
ATOM 661 O O . ASP A 1 85 ? -5.779 10.048 4.431 1.00 79.44 85 ASP A O 1
ATOM 665 N N . ARG A 1 86 ? -3.660 10.748 4.260 1.00 79.94 86 ARG A N 1
ATOM 666 C CA . ARG A 1 86 ? -3.275 9.743 3.279 1.00 79.94 86 ARG A CA 1
ATOM 667 C C . ARG A 1 86 ? -1.778 9.544 3.282 1.00 79.94 86 ARG A C 1
ATOM 669 O O . ARG A 1 86 ? -1.004 10.487 3.443 1.00 79.94 86 ARG A O 1
ATOM 676 N N . ILE A 1 87 ? -1.378 8.330 2.948 1.00 79.81 87 ILE A N 1
ATOM 677 C CA . ILE A 1 87 ? 0.002 8.027 2.592 1.00 79.81 87 ILE A CA 1
ATOM 678 C C . ILE A 1 87 ? 0.099 8.071 1.077 1.00 79.81 87 ILE A C 1
ATOM 680 O O . ILE A 1 87 ? -0.662 7.408 0.372 1.00 79.81 87 ILE A O 1
ATOM 684 N N . THR A 1 88 ? 1.035 8.868 0.570 1.00 76.50 88 THR A N 1
ATOM 685 C CA . THR A 1 88 ? 1.344 8.913 -0.860 1.00 76.50 88 THR A CA 1
ATOM 686 C C . THR A 1 88 ? 2.659 8.188 -1.088 1.00 76.50 88 THR A C 1
ATOM 688 O O . THR A 1 88 ? 3.696 8.619 -0.592 1.00 76.50 88 THR A O 1
ATOM 691 N N . ILE A 1 89 ? 2.615 7.095 -1.842 1.00 80.06 89 ILE A N 1
ATOM 692 C CA . ILE A 1 89 ? 3.809 6.372 -2.277 1.00 80.06 89 ILE A CA 1
ATOM 693 C C . ILE A 1 89 ? 4.050 6.737 -3.732 1.00 80.06 89 ILE A C 1
ATOM 695 O O . ILE A 1 89 ? 3.177 6.530 -4.577 1.00 80.06 89 ILE A O 1
ATOM 699 N N . GLU A 1 90 ? 5.235 7.257 -4.024 1.00 79.88 90 GLU A N 1
ATOM 700 C CA . GLU A 1 90 ? 5.682 7.539 -5.382 1.00 79.88 90 GLU A CA 1
ATOM 701 C C . GLU A 1 90 ? 6.916 6.704 -5.691 1.00 79.88 90 GLU A C 1
ATOM 703 O O . GLU A 1 90 ? 7.820 6.583 -4.864 1.00 79.88 90 GLU A O 1
ATOM 70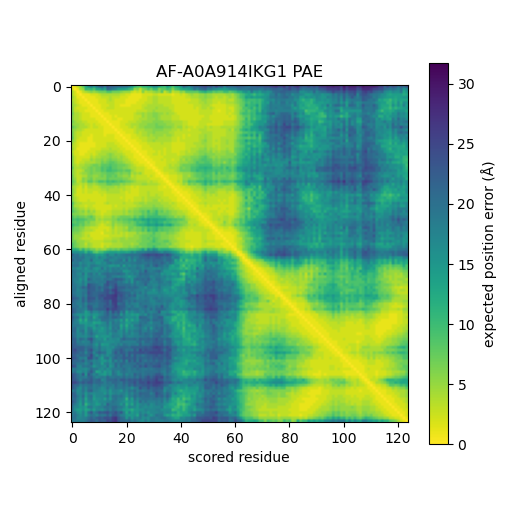8 N N . TRP A 1 91 ? 6.959 6.127 -6.886 1.00 80.50 91 TRP A N 1
ATOM 709 C CA . TRP A 1 91 ? 8.105 5.351 -7.333 1.00 80.50 91 TRP A CA 1
ATOM 710 C C . TRP A 1 91 ? 8.314 5.486 -8.836 1.00 80.50 91 TRP A C 1
ATOM 712 O O . 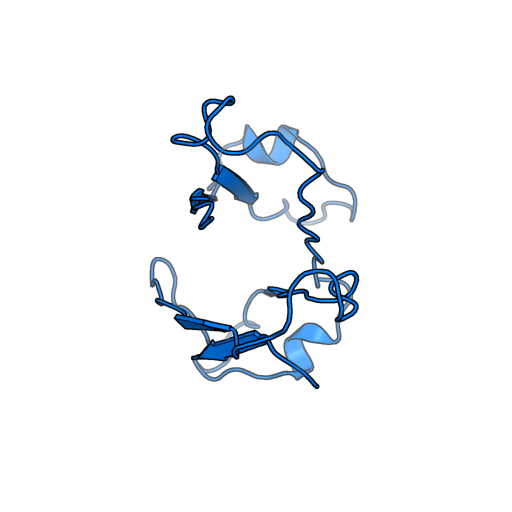TRP A 1 91 ? 7.393 5.758 -9.603 1.00 80.50 91 TRP A O 1
ATOM 722 N N . THR A 1 92 ? 9.553 5.288 -9.253 1.00 79.88 92 THR A N 1
ATOM 723 C CA . THR A 1 92 ? 9.990 5.293 -10.646 1.00 79.88 92 THR A CA 1
ATOM 724 C C . THR A 1 92 ? 11.085 4.247 -10.796 1.00 79.88 92 THR A C 1
ATOM 726 O O . THR A 1 92 ? 11.721 3.873 -9.806 1.00 79.88 92 THR A O 1
ATOM 729 N N . ASN A 1 93 ? 11.302 3.764 -12.015 1.00 79.31 93 ASN A N 1
ATOM 730 C CA . ASN A 1 93 ? 12.436 2.888 -12.278 1.00 79.31 93 ASN A CA 1
ATOM 731 C C . ASN A 1 93 ? 13.735 3.683 -12.116 1.00 79.31 93 ASN A C 1
ATOM 733 O O . ASN A 1 93 ? 13.837 4.832 -12.554 1.00 79.31 93 ASN A O 1
ATOM 737 N N . THR A 1 94 ? 14.735 3.070 -11.492 1.00 78.56 94 THR A N 1
ATOM 738 C CA . THR A 1 94 ? 16.078 3.645 -11.439 1.00 78.56 94 THR A CA 1
ATOM 739 C C . THR A 1 94 ? 16.689 3.656 -12.841 1.00 78.56 94 THR A C 1
ATOM 741 O O . THR A 1 94 ? 16.509 2.678 -13.567 1.00 78.56 94 THR A O 1
ATOM 744 N N . PRO A 1 95 ? 17.434 4.706 -13.229 1.00 82.25 95 PRO A N 1
ATOM 745 C CA . PRO A 1 95 ? 18.203 4.682 -14.468 1.00 82.25 95 PRO A CA 1
ATOM 746 C C . PRO A 1 95 ? 19.193 3.513 -14.500 1.00 82.25 95 PRO A C 1
ATOM 748 O O . PRO A 1 95 ? 19.724 3.119 -13.457 1.00 82.25 95 PRO A O 1
ATOM 751 N N . ASP A 1 96 ? 19.489 3.001 -15.693 1.00 83.06 96 ASP A N 1
ATOM 752 C CA . ASP A 1 96 ? 20.459 1.920 -15.865 1.00 83.06 96 ASP A CA 1
ATOM 753 C C . ASP A 1 96 ? 21.831 2.306 -15.293 1.00 83.06 96 ASP A C 1
ATOM 755 O O . ASP A 1 96 ? 22.351 3.398 -15.531 1.00 83.06 96 ASP A O 1
ATOM 759 N N . GLY A 1 97 ? 22.423 1.402 -14.509 1.00 82.88 97 GLY A N 1
ATOM 760 C CA . GLY A 1 97 ? 23.721 1.622 -13.863 1.00 82.88 97 GLY A CA 1
ATOM 761 C C . GLY A 1 97 ? 23.697 2.590 -12.673 1.00 82.88 97 GLY A C 1
ATOM 762 O O . GLY A 1 97 ? 24.759 2.931 -12.147 1.00 82.88 97 GLY A O 1
ATOM 763 N N . ALA A 1 98 ? 22.520 3.033 -12.221 1.00 79.19 98 ALA A N 1
ATOM 764 C CA . ALA A 1 98 ? 22.407 3.851 -11.023 1.00 79.19 98 ALA A CA 1
ATOM 765 C C . ALA A 1 98 ? 22.905 3.103 -9.774 1.00 79.19 98 ALA A C 1
ATOM 767 O O . ALA A 1 98 ? 22.616 1.927 -9.556 1.00 79.19 98 ALA A O 1
ATOM 768 N N . ALA A 1 99 ? 23.641 3.813 -8.916 1.00 78.25 99 ALA A N 1
ATOM 769 C CA . ALA A 1 99 ? 24.026 3.294 -7.609 1.00 78.25 99 ALA A CA 1
ATOM 770 C C . ALA A 1 99 ? 22.786 3.059 -6.724 1.00 78.25 99 ALA A C 1
ATOM 772 O O . ALA A 1 99 ? 21.778 3.753 -6.869 1.00 78.25 99 ALA A O 1
ATOM 773 N N . LYS A 1 100 ? 22.891 2.144 -5.747 1.00 75.50 100 LYS A N 1
ATOM 774 C CA . LYS A 1 100 ? 21.872 1.894 -4.705 1.00 75.50 100 LYS A CA 1
ATOM 775 C C . LYS A 1 100 ? 21.78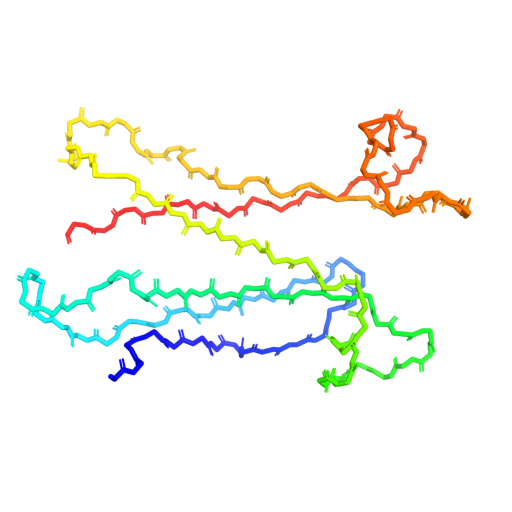1 3.062 -3.705 1.00 75.50 100 LYS A C 1
ATOM 777 O O . LYS A 1 100 ? 22.065 2.919 -2.520 1.00 75.50 100 LYS A O 1
ATOM 782 N N . GLN A 1 101 ? 21.431 4.243 -4.196 1.00 72.62 101 GLN A N 1
ATOM 783 C CA . GLN A 1 101 ? 21.259 5.463 -3.419 1.00 72.62 101 GLN A CA 1
ATOM 784 C C . GLN A 1 101 ? 20.140 6.278 -4.052 1.00 72.62 101 GLN A C 1
ATOM 786 O O . GLN A 1 101 ? 20.261 6.688 -5.203 1.00 72.62 101 GLN A O 1
ATOM 791 N N . PHE A 1 102 ? 19.073 6.537 -3.294 1.00 78.25 102 PHE A N 1
ATOM 792 C CA . PHE A 1 102 ? 17.954 7.350 -3.760 1.00 78.25 102 PHE A CA 1
ATOM 793 C C . PHE A 1 102 ? 18.430 8.715 -4.274 1.00 78.25 102 PHE A C 1
ATOM 795 O O . PHE A 1 102 ? 19.167 9.425 -3.585 1.00 78.25 102 PHE A O 1
ATOM 802 N N . ARG A 1 103 ? 17.956 9.104 -5.462 1.00 77.31 103 ARG A N 1
ATOM 803 C CA . ARG A 1 103 ? 18.144 10.452 -6.006 1.00 77.31 103 ARG A CA 1
ATOM 804 C C . ARG A 1 103 ? 16.803 11.038 -6.412 1.00 77.31 103 ARG A C 1
ATOM 806 O O . ARG A 1 103 ? 16.089 10.478 -7.239 1.00 77.31 103 ARG A O 1
ATOM 813 N N . ARG A 1 104 ? 16.492 12.219 -5.874 1.00 82.69 104 ARG A N 1
ATOM 814 C CA . ARG A 1 104 ? 15.243 12.940 -6.170 1.00 82.69 104 ARG A CA 1
ATOM 815 C C . ARG A 1 104 ? 15.098 13.295 -7.655 1.00 82.69 104 ARG A C 1
ATOM 817 O O . ARG A 1 104 ? 13.982 13.399 -8.151 1.00 82.69 104 ARG A O 1
ATOM 824 N N . GLU A 1 105 ? 16.215 13.458 -8.358 1.00 87.00 105 GLU A N 1
ATOM 825 C CA . GLU A 1 105 ? 16.278 13.762 -9.795 1.00 87.00 105 GLU A CA 1
ATOM 826 C C . GLU A 1 105 ? 15.618 12.685 -10.670 1.00 87.00 105 GLU A C 1
ATOM 828 O O . GLU A 1 105 ? 15.090 13.004 -11.731 1.00 87.00 105 GLU A O 1
ATOM 833 N N . TRP A 1 106 ? 15.552 11.427 -10.215 1.00 82.56 106 TRP A N 1
ATOM 834 C CA . TRP A 1 106 ? 14.895 10.346 -10.965 1.00 82.56 106 TRP A CA 1
ATOM 835 C C . TRP A 1 106 ? 13.390 10.576 -11.170 1.00 82.56 106 TRP A C 1
ATOM 837 O O . TRP A 1 106 ? 12.802 10.008 -12.084 1.00 82.56 106 TRP A O 1
ATOM 847 N N . PHE A 1 107 ? 12.775 11.433 -10.351 1.00 83.38 107 PHE A N 1
ATOM 848 C CA . PHE A 1 107 ? 11.360 11.810 -10.440 1.00 83.38 107 PHE A CA 1
ATOM 849 C C . PHE A 1 107 ? 11.115 13.048 -11.317 1.00 83.38 107 PHE A C 1
ATOM 851 O O . PHE A 1 107 ? 9.976 13.491 -11.434 1.00 83.38 107 PHE A O 1
ATOM 858 N N . GLN A 1 108 ? 12.170 13.637 -11.888 1.00 84.31 108 GLN A N 1
ATOM 859 C CA . GLN A 1 108 ? 12.105 14.881 -12.669 1.00 84.31 108 GLN A CA 1
ATOM 860 C C . GLN A 1 108 ? 12.454 14.683 -14.151 1.00 84.31 108 GLN A C 1
ATOM 862 O O . GLN A 1 108 ?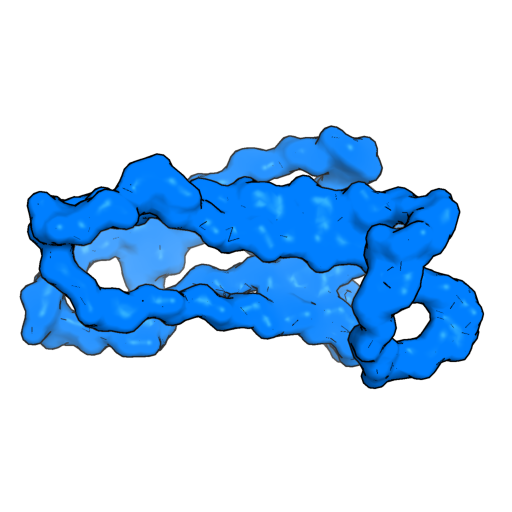 12.251 15.601 -14.940 1.00 84.31 108 GLN A O 1
ATOM 867 N N . GLY A 1 109 ? 13.008 13.524 -14.521 1.00 79.12 109 GLY A N 1
ATOM 868 C CA . GLY A 1 109 ? 13.361 13.199 -15.905 1.00 79.12 109 GLY A CA 1
ATOM 869 C C . GLY A 1 109 ? 12.192 12.639 -16.720 1.00 79.12 109 GLY A C 1
ATOM 870 O O . GLY A 1 109 ? 11.067 12.544 -16.241 1.00 79.12 109 GLY A O 1
ATOM 871 N N . ASP A 1 110 ? 12.492 12.179 -17.936 1.00 77.69 110 ASP A N 1
ATOM 872 C CA . ASP A 1 110 ? 11.503 11.670 -18.906 1.00 77.69 110 ASP A CA 1
ATOM 873 C C . ASP A 1 110 ? 10.894 10.296 -18.543 1.00 77.69 110 ASP A C 1
ATOM 875 O O . ASP A 1 110 ? 10.112 9.719 -19.301 1.00 77.69 110 ASP A O 1
ATOM 879 N N . GLY A 1 111 ? 11.268 9.734 -17.390 1.00 76.12 111 GLY A N 1
ATOM 880 C CA . GLY A 1 111 ? 10.782 8.445 -16.907 1.00 76.12 111 GLY A CA 1
ATOM 881 C C . GLY A 1 111 ? 9.338 8.492 -16.401 1.00 76.12 111 GLY A C 1
ATOM 882 O O . GLY A 1 111 ? 8.809 9.528 -16.005 1.00 76.12 111 GLY A O 1
ATOM 883 N N . MET A 1 112 ? 8.683 7.330 -16.361 1.00 78.12 112 MET A N 1
ATOM 884 C CA . MET A 1 112 ? 7.333 7.218 -15.810 1.00 78.12 112 MET A CA 1
ATOM 885 C C . MET A 1 112 ? 7.371 7.150 -14.277 1.00 78.12 112 MET A C 1
ATOM 887 O O . MET A 1 112 ? 7.727 6.119 -13.708 1.00 78.12 112 MET A O 1
ATOM 891 N N . VAL A 1 113 ? 6.901 8.207 -13.613 1.00 80.44 113 VAL A N 1
ATOM 892 C CA . VAL A 1 113 ? 6.606 8.182 -12.173 1.00 80.44 113 VAL A CA 1
ATOM 893 C C . VAL A 1 113 ? 5.225 7.566 -11.942 1.00 80.44 113 VAL A C 1
ATOM 895 O O . VAL A 1 113 ? 4.227 7.972 -12.541 1.00 80.44 113 VAL A O 1
ATOM 898 N N . ARG A 1 114 ? 5.159 6.576 -11.054 1.00 81.81 114 ARG A N 1
ATOM 899 C CA . ARG A 1 114 ? 3.922 5.972 -10.556 1.00 81.81 114 ARG A CA 1
ATOM 900 C C . ARG A 1 114 ? 3.632 6.487 -9.152 1.00 81.81 114 ARG A C 1
ATOM 902 O O . ARG A 1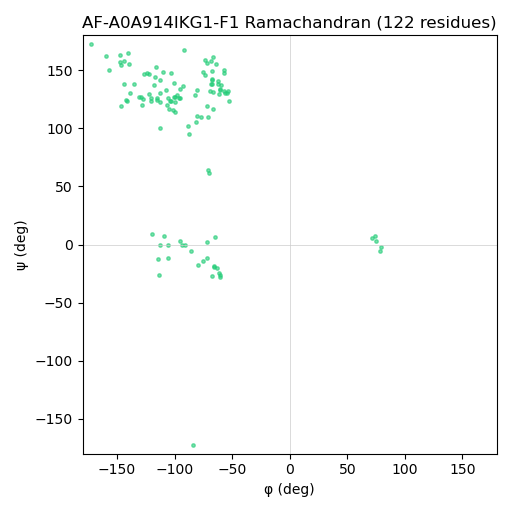 114 ? 4.545 6.753 -8.377 1.00 81.81 114 ARG A O 1
ATOM 909 N N . ARG A 1 115 ? 2.345 6.614 -8.831 1.00 82.12 115 ARG A N 1
ATOM 910 C CA . ARG A 1 115 ? 1.854 7.090 -7.536 1.00 82.12 115 ARG A CA 1
ATOM 911 C C . ARG A 1 115 ? 0.708 6.207 -7.058 1.00 82.12 115 ARG A C 1
ATOM 913 O O . ARG A 1 115 ? -0.183 5.886 -7.844 1.00 82.12 115 ARG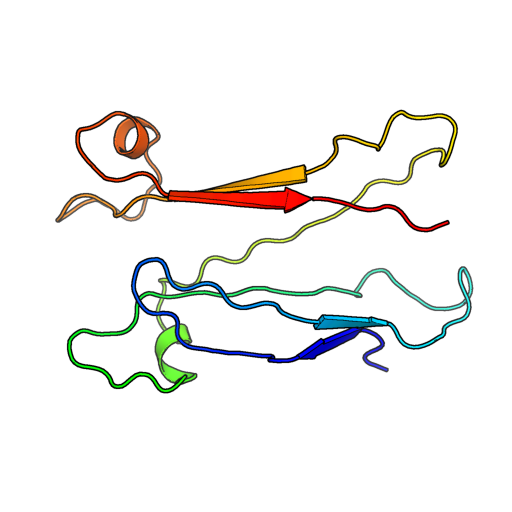 A O 1
ATOM 920 N N . LYS A 1 116 ? 0.690 5.878 -5.767 1.00 76.88 116 LYS A N 1
ATOM 921 C CA . LYS A 1 116 ? -0.447 5.256 -5.082 1.00 76.88 116 LYS A CA 1
ATOM 922 C C . LYS A 1 116 ? -0.768 6.044 -3.820 1.00 76.88 116 LYS A C 1
ATOM 924 O O . LYS A 1 116 ? 0.110 6.273 -2.993 1.00 76.88 116 LYS A O 1
ATOM 929 N N . ASN A 1 117 ? -2.027 6.449 -3.692 1.00 74.19 117 ASN A N 1
ATOM 930 C CA . ASN A 1 117 ? -2.550 7.023 -2.460 1.00 74.19 117 ASN A CA 1
ATOM 931 C C . ASN A 1 117 ? -3.219 5.913 -1.650 1.00 74.19 117 ASN A C 1
ATOM 933 O O . ASN A 1 117 ? -3.997 5.131 -2.200 1.00 74.19 117 ASN A O 1
ATOM 937 N N . LEU A 1 118 ? -2.915 5.866 -0.361 1.00 78.81 118 LEU A N 1
ATOM 938 C CA . LEU A 1 118 ? -3.575 5.026 0.626 1.00 78.81 118 LEU A CA 1
ATOM 939 C C . LEU A 1 118 ? -4.325 5.973 1.572 1.00 78.81 118 LEU A C 1
ATOM 941 O O . LEU A 1 118 ? -3.663 6.624 2.385 1.00 78.81 118 LEU A O 1
ATOM 945 N N . PRO A 1 119 ? -5.651 6.147 1.410 1.00 77.31 119 PRO A N 1
ATOM 946 C CA . PRO A 1 119 ? -6.429 6.964 2.334 1.00 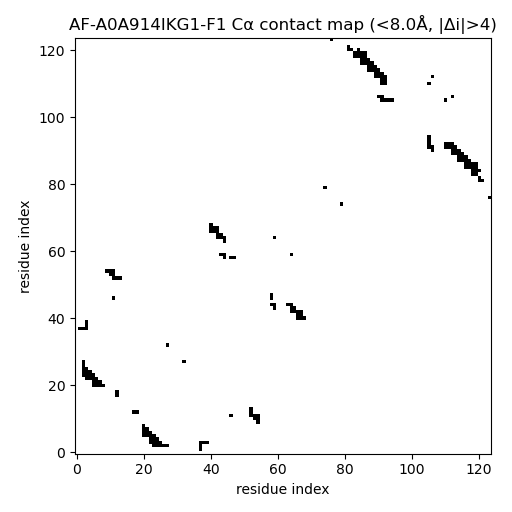77.31 119 PRO A CA 1
ATOM 947 C C . PRO A 1 119 ? -6.363 6.354 3.736 1.00 77.31 119 PRO A C 1
ATOM 949 O O . PRO A 1 119 ? -6.365 5.128 3.876 1.00 77.31 119 PRO A O 1
ATOM 952 N N . ILE A 1 120 ? -6.267 7.209 4.749 1.00 77.62 120 ILE A N 1
ATOM 953 C CA . ILE A 1 120 ? -6.325 6.805 6.150 1.00 77.62 120 ILE A CA 1
ATOM 954 C C . ILE A 1 120 ? -7.736 7.097 6.647 1.00 77.62 120 ILE A C 1
ATOM 956 O O . ILE A 1 120 ? -8.232 8.211 6.515 1.00 77.62 120 ILE A O 1
ATOM 960 N N . GLU A 1 121 ? -8.369 6.078 7.213 1.00 80.31 121 GLU A N 1
ATOM 961 C CA . GLU A 1 121 ? -9.644 6.205 7.903 1.00 80.31 121 GLU A CA 1
ATOM 962 C C . GLU A 1 121 ? -9.419 5.880 9.377 1.00 80.31 121 GLU A C 1
ATOM 964 O O . GLU A 1 121 ? -8.856 4.836 9.716 1.00 80.31 121 GLU A O 1
ATOM 969 N N . TYR A 1 122 ? -9.828 6.796 10.249 1.00 72.69 122 TYR A N 1
ATOM 970 C CA . TYR A 1 122 ? -9.724 6.633 11.691 1.00 72.69 122 TYR A CA 1
ATOM 971 C C . TYR A 1 122 ? -11.088 6.200 12.219 1.00 72.69 122 TYR A C 1
ATOM 973 O O . TYR A 1 122 ? -12.050 6.959 12.143 1.00 72.69 122 TYR A O 1
ATOM 981 N N . ASN A 1 123 ? -11.173 4.974 12.734 1.00 71.00 123 ASN A N 1
ATOM 982 C CA . ASN A 1 123 ? -12.394 4.453 13.340 1.00 71.00 123 ASN A CA 1
ATOM 983 C C . ASN A 1 123 ? -12.294 4.557 14.878 1.00 71.00 123 ASN A C 1
ATOM 985 O O . ASN A 1 123 ? -11.331 4.011 15.426 1.00 71.00 123 ASN A O 1
ATOM 989 N N . PRO A 1 124 ? -13.228 5.253 15.553 1.00 62.59 124 PRO A N 1
ATOM 990 C CA . PRO A 1 124 ? -13.225 5.433 17.005 1.00 62.59 124 PRO A CA 1
ATOM 991 C C . PRO A 1 124 ? -13.599 4.173 17.791 1.00 62.59 124 PRO A C 1
ATOM 993 O O . PRO A 1 124 ? -14.296 3.290 17.238 1.00 62.59 124 PRO A O 1
#

Radius of gyration: 18.06 Å; Cα contacts (8 Å, |Δi|>4): 105; chains: 1; bounding box: 37×34×47 Å

pLDDT: mean 76.38, std 7.08, range [51.16, 87.69]

Solvent-accessible surface area (backbone atoms only — not comparable to full-atom values): 9022 Å² total; per-residue (Å²): 132,86,46,68,47,58,45,66,80,71,75,64,72,59,94,93,56,83,83,82,65,49,75,46,72,58,92,75,59,84,93,78,56,91,63,90,78,75,76,85,78,68,76,64,69,84,79,60,89,92,62,69,95,58,72,58,77,71,73,64,76,51,95,72,61,56,85,64,84,87,84,81,78,94,74,63,86,88,79,58,93,55,93,80,43,59,49,76,49,72,51,55,77,77,62,90,90,60,68,103,61,94,57,79,65,60,76,71,52,98,61,72,71,45,77,48,77,46,77,52,82,88,82,132

Secondary structure (DSSP, 8-state):
---EEEESS-----TT-----EEEE----TTTS--TT--------PPPTT--SS--GGGGSSTT------------TTTS--TT-EEEEEE-PPPTT--SS--GGGGTSSS--EEEEEE-----